Protein AF-A0A662KBN8-F1 (afdb_monomer)

Structure (mmCIF, N/CA/C/O backbone):
data_AF-A0A662KBN8-F1
#
_entry.id   AF-A0A662KBN8-F1
#
loop_
_atom_site.group_PDB
_atom_site.id
_atom_site.type_symbol
_atom_site.label_atom_id
_atom_site.label_alt_id
_atom_site.label_comp_id
_atom_site.label_asym_id
_atom_site.label_entity_id
_atom_site.label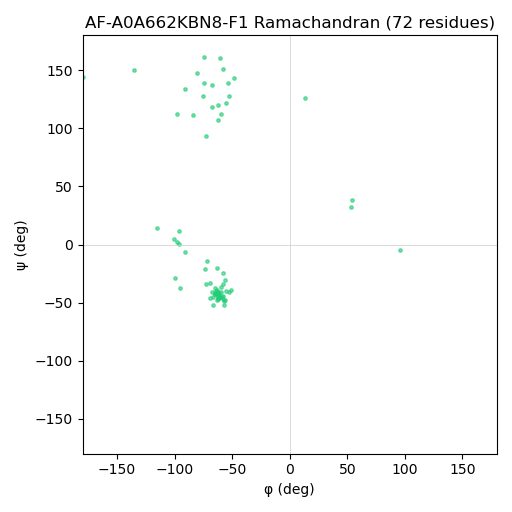_seq_id
_atom_site.pdbx_PDB_ins_code
_atom_site.Cartn_x
_atom_site.Cartn_y
_atom_site.Cartn_z
_atom_site.occupancy
_atom_site.B_iso_or_equiv
_atom_site.auth_seq_id
_atom_site.auth_comp_id
_atom_site.auth_asym_id
_atom_site.auth_atom_id
_atom_site.pdbx_PDB_model_num
ATOM 1 N N . MET A 1 1 ? -5.686 0.933 41.831 1.00 45.34 1 MET A N 1
ATOM 2 C CA . MET A 1 1 ? -5.208 0.543 40.480 1.00 45.34 1 MET A CA 1
ATOM 3 C C . MET A 1 1 ? -6.100 1.168 39.414 1.00 45.34 1 MET A C 1
ATOM 5 O O . MET A 1 1 ? -7.287 0.864 39.387 1.00 45.34 1 MET A O 1
ATOM 9 N N . LYS A 1 2 ? -5.572 2.046 38.547 1.00 51.28 2 LYS A N 1
ATOM 10 C CA . LYS A 1 2 ? -6.324 2.536 37.376 1.00 51.28 2 LYS A CA 1
ATOM 11 C C . LYS A 1 2 ? -6.518 1.366 36.404 1.00 51.28 2 LYS A C 1
ATOM 13 O O . LYS A 1 2 ? -5.549 0.768 35.951 1.00 51.28 2 LYS A O 1
ATOM 18 N N . LYS A 1 3 ? -7.774 1.004 36.138 1.00 54.28 3 LYS A N 1
ATOM 19 C CA . LYS A 1 3 ? -8.162 -0.101 35.252 1.00 54.28 3 LYS A CA 1
ATOM 20 C C . LYS A 1 3 ? -7.893 0.333 33.805 1.00 54.28 3 LYS A C 1
ATOM 22 O O . LYS A 1 3 ? -8.726 1.003 33.200 1.00 54.28 3 LYS A O 1
ATOM 27 N N . THR A 1 4 ? -6.723 0.015 33.256 1.00 62.84 4 THR A N 1
ATOM 28 C CA . THR A 1 4 ? -6.420 0.280 31.842 1.00 62.84 4 THR A CA 1
ATOM 29 C C . THR A 1 4 ? -7.393 -0.533 30.990 1.00 62.84 4 THR A C 1
ATOM 31 O O . THR A 1 4 ? -7.322 -1.762 30.955 1.00 62.84 4 THR A O 1
ATOM 34 N N . ARG A 1 5 ? -8.369 0.127 30.352 1.00 63.66 5 ARG A N 1
ATOM 35 C CA . ARG A 1 5 ? -9.310 -0.547 29.446 1.00 63.66 5 ARG A CA 1
ATOM 36 C C . ARG A 1 5 ? -8.509 -1.138 28.287 1.00 63.66 5 ARG A C 1
ATOM 38 O O . ARG A 1 5 ? -7.863 -0.396 27.555 1.00 63.66 5 ARG A O 1
ATOM 45 N N . ARG A 1 6 ? -8.563 -2.463 28.113 1.00 66.81 6 ARG A N 1
ATOM 46 C CA . ARG A 1 6 ? -8.013 -3.135 26.928 1.00 66.81 6 ARG A CA 1
ATOM 47 C C . ARG A 1 6 ? -8.724 -2.582 25.693 1.00 66.81 6 ARG A C 1
ATOM 49 O O . ARG A 1 6 ? -9.925 -2.784 25.529 1.00 66.81 6 ARG A O 1
ATOM 56 N N . VAL A 1 7 ? -7.999 -1.854 24.852 1.00 72.25 7 VAL A N 1
ATOM 57 C CA . VAL A 1 7 ? -8.491 -1.402 23.547 1.00 72.25 7 VAL A CA 1
ATOM 58 C C . VAL A 1 7 ? -8.117 -2.470 22.527 1.00 72.25 7 VAL A C 1
ATOM 60 O O . VAL A 1 7 ? -6.994 -2.968 22.542 1.00 72.25 7 VAL A O 1
ATOM 63 N N . SER A 1 8 ? -9.053 -2.860 21.659 1.00 81.88 8 SER A N 1
ATOM 64 C CA . SER A 1 8 ? -8.742 -3.837 20.617 1.00 81.88 8 SER A CA 1
ATOM 65 C C . SER A 1 8 ? -7.768 -3.237 19.604 1.00 81.88 8 SER A C 1
ATOM 67 O O . SER A 1 8 ? -7.944 -2.099 19.163 1.00 81.88 8 SER A O 1
ATOM 69 N N . LEU A 1 9 ? -6.769 -4.022 19.191 1.00 79.69 9 LEU A N 1
ATOM 70 C CA . LEU A 1 9 ? -5.804 -3.623 18.163 1.00 79.69 9 LEU A CA 1
ATOM 71 C C . LEU A 1 9 ? -6.519 -3.143 16.891 1.00 79.69 9 LEU A C 1
ATOM 73 O O . LEU A 1 9 ? -6.191 -2.096 16.348 1.00 79.69 9 LEU A O 1
ATOM 77 N N . ARG A 1 10 ? -7.595 -3.832 16.495 1.00 78.75 10 ARG A N 1
ATOM 78 C CA . ARG A 1 10 ? -8.456 -3.442 15.370 1.00 78.75 10 ARG A CA 1
ATOM 79 C C . ARG A 1 10 ? -9.015 -2.021 15.499 1.00 78.75 10 ARG A C 1
ATOM 81 O O . ARG A 1 10 ? -9.101 -1.312 14.504 1.00 78.75 10 ARG A O 1
ATOM 88 N N . LYS A 1 11 ? -9.409 -1.601 16.707 1.00 81.94 11 LYS A N 1
ATOM 89 C CA . LYS A 1 11 ? -9.961 -0.261 16.960 1.00 81.94 11 LYS A CA 1
ATOM 90 C C . LYS A 1 11 ? -8.882 0.820 16.901 1.00 81.94 11 LYS A C 1
ATOM 92 O O . LYS A 1 11 ? -9.173 1.920 16.453 1.00 81.94 11 LYS A O 1
ATOM 97 N N . ILE A 1 12 ? -7.661 0.496 17.324 1.00 82.69 12 ILE A N 1
ATOM 98 C CA . ILE A 1 12 ? -6.498 1.383 17.193 1.00 82.69 12 ILE A CA 1
ATOM 99 C C . ILE A 1 12 ? -6.163 1.556 15.710 1.00 82.69 12 ILE A C 1
ATOM 101 O O . ILE A 1 12 ? -6.116 2.676 15.214 1.00 82.69 12 ILE A O 1
ATOM 105 N N . ILE A 1 13 ? -6.018 0.437 14.998 1.00 84.25 13 ILE A N 1
ATOM 106 C CA . ILE A 1 13 ? -5.623 0.400 13.591 1.00 84.25 13 ILE A CA 1
ATOM 107 C C . ILE A 1 13 ? -6.641 1.117 12.689 1.00 84.25 13 ILE A C 1
ATO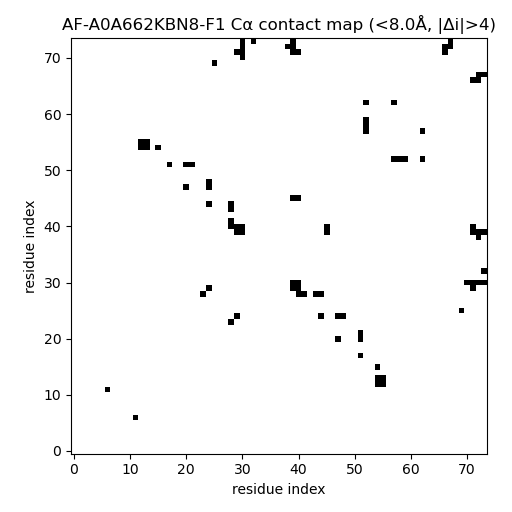M 109 O O . ILE A 1 13 ? -6.245 1.900 11.833 1.00 84.25 13 ILE A O 1
ATOM 113 N N . LYS A 1 14 ? -7.950 0.932 12.916 1.00 80.25 14 LYS A N 1
ATOM 114 C CA . LYS A 1 14 ? -9.014 1.554 12.101 1.00 80.25 14 LYS A CA 1
ATOM 115 C C . LYS A 1 14 ? -8.959 3.090 12.071 1.00 80.25 14 LYS A C 1
ATOM 117 O O . LYS A 1 14 ? -9.464 3.690 11.129 1.00 80.25 14 LYS A O 1
ATOM 122 N N . ASN A 1 15 ? -8.368 3.715 13.086 1.00 83.31 15 ASN A N 1
ATOM 123 C CA . ASN A 1 15 ? -8.275 5.171 13.192 1.00 83.31 15 ASN A CA 1
ATOM 124 C C . ASN A 1 15 ? -6.941 5.730 12.669 1.00 83.31 15 ASN A C 1
ATOM 126 O O . ASN A 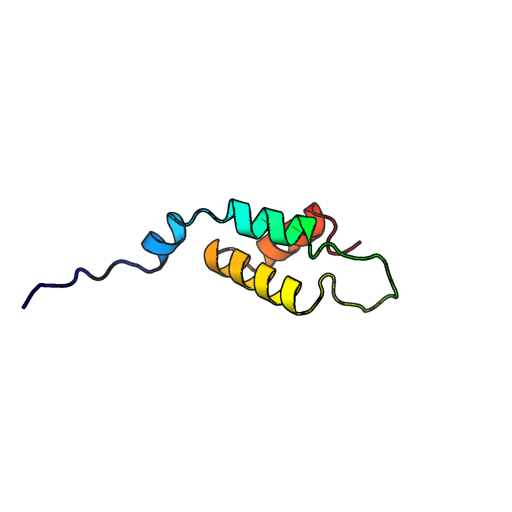1 15 ? -6.723 6.938 12.745 1.00 83.31 15 ASN A O 1
ATOM 130 N N . LEU A 1 16 ? -6.037 4.881 12.172 1.00 86.94 16 LEU A N 1
ATOM 131 C CA . LEU A 1 16 ? -4.764 5.332 11.622 1.00 86.94 16 LEU A CA 1
ATOM 132 C C . LEU A 1 16 ? -4.970 5.953 10.242 1.00 86.94 16 LEU A C 1
ATOM 134 O O . LEU A 1 16 ? -5.532 5.342 9.335 1.00 86.94 16 LEU A O 1
ATOM 138 N N . ASN A 1 17 ? -4.453 7.167 10.069 1.00 88.06 17 ASN A N 1
ATOM 139 C CA . ASN A 1 17 ? -4.336 7.782 8.759 1.00 88.06 17 ASN A CA 1
ATOM 140 C C . ASN A 1 17 ? -3.040 7.300 8.092 1.00 88.06 17 ASN A C 1
ATOM 142 O O . ASN A 1 17 ? -1.948 7.661 8.519 1.00 88.06 17 ASN A O 1
ATOM 146 N N . LEU A 1 18 ? -3.169 6.499 7.034 1.00 87.81 18 LEU A N 1
ATOM 147 C CA . LEU A 1 18 ? -2.034 5.932 6.295 1.00 87.81 18 LEU A CA 1
ATOM 148 C C . LEU A 1 18 ? -1.675 6.728 5.029 1.00 87.81 18 LEU A C 1
ATOM 150 O O . LEU A 1 18 ? -0.758 6.348 4.302 1.00 87.81 18 LEU A O 1
ATOM 154 N N . SER A 1 19 ? -2.367 7.839 4.757 1.00 88.00 19 SER A N 1
ATOM 155 C CA . SER A 1 19 ? -2.226 8.588 3.499 1.00 88.00 19 SER A CA 1
ATOM 156 C C . SER A 1 19 ? -0.807 9.098 3.242 1.00 88.00 19 SER A C 1
ATOM 158 O O . SER A 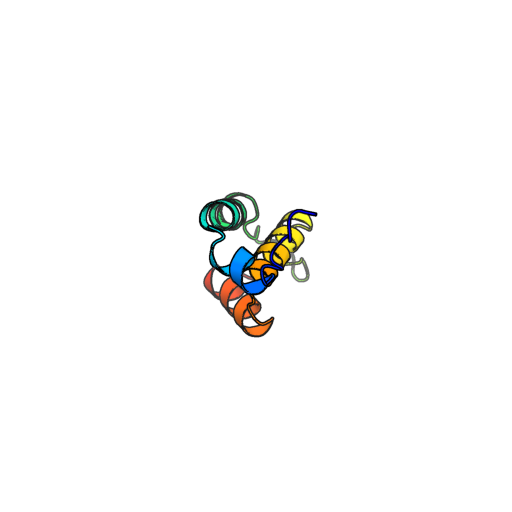1 19 ? -0.348 9.098 2.100 1.00 88.00 19 SER A O 1
ATOM 160 N N . GLU A 1 20 ? -0.087 9.510 4.284 1.00 89.75 20 GLU A N 1
ATOM 161 C CA . GLU A 1 20 ? 1.299 9.958 4.160 1.00 89.75 20 GLU A CA 1
ATOM 162 C C . GLU A 1 20 ? 2.238 8.798 3.810 1.00 89.75 20 GLU A 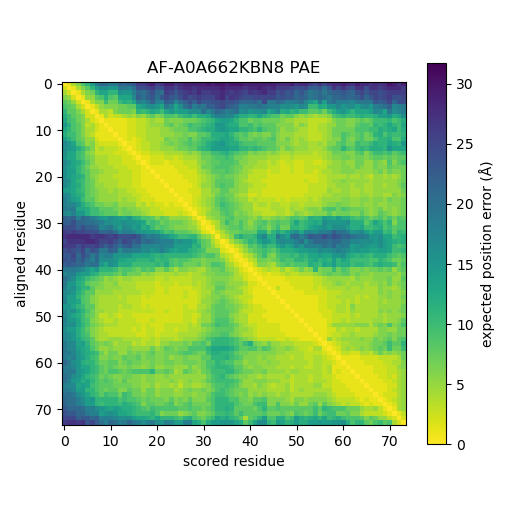C 1
ATOM 164 O O . GLU A 1 20 ? 3.019 8.901 2.863 1.00 89.75 20 GLU A O 1
ATOM 169 N N . ALA A 1 21 ? 2.101 7.662 4.498 1.00 87.19 21 ALA A N 1
ATOM 170 C CA . ALA A 1 21 ? 2.877 6.457 4.215 1.00 87.19 21 ALA A CA 1
ATOM 171 C C . ALA A 1 21 ? 2.639 5.958 2.779 1.00 87.19 21 ALA A C 1
ATOM 173 O O . ALA A 1 21 ? 3.586 5.607 2.075 1.00 87.19 21 ALA A O 1
ATOM 174 N N . GLU A 1 22 ? 1.392 6.005 2.300 1.00 85.94 22 GLU A N 1
ATOM 175 C CA . GLU A 1 22 ? 1.059 5.689 0.909 1.00 85.94 22 GLU A CA 1
ATOM 176 C C . GLU A 1 22 ? 1.699 6.653 -0.091 1.00 85.94 22 GLU A C 1
ATOM 178 O O . GLU A 1 22 ? 2.198 6.217 -1.129 1.00 85.94 22 GLU A O 1
ATOM 183 N N . LYS A 1 23 ? 1.691 7.963 0.192 1.00 88.69 23 LYS A N 1
ATOM 184 C CA . LYS A 1 23 ? 2.356 8.961 -0.658 1.00 88.69 23 LYS A CA 1
ATOM 185 C C . LYS A 1 23 ? 3.855 8.699 -0.730 1.00 88.69 23 LYS A C 1
ATOM 187 O O . LYS A 1 23 ? 4.423 8.740 -1.817 1.00 88.69 23 LYS A O 1
ATOM 192 N N . VAL A 1 24 ? 4.490 8.390 0.400 1.00 88.06 24 VAL A N 1
ATOM 193 C CA . VAL A 1 24 ? 5.914 8.033 0.449 1.00 88.06 24 VAL A CA 1
ATOM 194 C C . VAL A 1 24 ? 6.181 6.770 -0.367 1.00 88.06 24 VAL A C 1
ATOM 196 O O . VAL A 1 24 ? 7.090 6.779 -1.197 1.00 88.06 24 VAL A O 1
ATOM 199 N N . LEU A 1 25 ? 5.362 5.726 -0.207 1.00 85.62 25 LEU A N 1
ATOM 200 C CA . LEU A 1 25 ? 5.465 4.494 -0.990 1.00 85.62 25 LEU A CA 1
ATOM 201 C C . LEU A 1 25 ? 5.376 4.773 -2.498 1.00 85.62 25 LEU A C 1
ATOM 203 O O . LEU A 1 25 ? 6.232 4.333 -3.262 1.00 85.62 25 LEU A O 1
ATOM 207 N N . LYS A 1 26 ? 4.386 5.570 -2.911 1.00 81.25 26 LYS A N 1
ATOM 208 C CA . LYS A 1 26 ? 4.136 5.935 -4.313 1.00 81.25 26 LYS A CA 1
ATOM 209 C C . LYS A 1 26 ? 5.206 6.849 -4.907 1.00 81.25 26 LYS A C 1
ATOM 211 O O . LYS A 1 26 ? 5.462 6.760 -6.101 1.00 81.25 26 LYS A O 1
ATOM 216 N N . ASN A 1 27 ? 5.805 7.741 -4.127 1.00 84.06 27 ASN A N 1
ATOM 217 C CA . ASN A 1 27 ? 6.718 8.751 -4.668 1.00 84.06 27 ASN A CA 1
ATOM 218 C C . ASN A 1 27 ? 8.186 8.332 -4.583 1.00 84.06 27 ASN A C 1
ATOM 220 O O . ASN A 1 27 ? 8.949 8.641 -5.491 1.00 84.06 27 ASN A O 1
ATOM 224 N N . LYS A 1 28 ? 8.588 7.644 -3.507 1.00 83.25 28 LYS A N 1
ATOM 225 C CA . LYS A 1 28 ? 9.998 7.315 -3.245 1.00 83.25 28 LYS A CA 1
ATOM 226 C C . LYS A 1 28 ? 10.385 5.895 -3.623 1.00 83.25 28 LYS A C 1
ATOM 228 O O . LYS A 1 28 ? 11.547 5.655 -3.925 1.00 83.25 28 LYS A O 1
ATOM 233 N N . TYR A 1 29 ? 9.439 4.962 -3.577 1.00 78.94 29 TYR A N 1
ATOM 234 C CA . TYR A 1 29 ? 9.732 3.538 -3.741 1.00 78.94 29 TYR A CA 1
ATOM 235 C C . TYR A 1 29 ? 9.097 2.937 -4.990 1.00 78.94 29 TYR A C 1
ATOM 237 O O . TYR A 1 29 ? 9.065 1.721 -5.103 1.00 78.94 29 TYR A O 1
ATOM 245 N N . LYS A 1 30 ? 8.615 3.764 -5.927 1.00 70.19 30 LYS A N 1
ATOM 246 C CA . LYS A 1 30 ? 8.076 3.305 -7.213 1.00 70.19 30 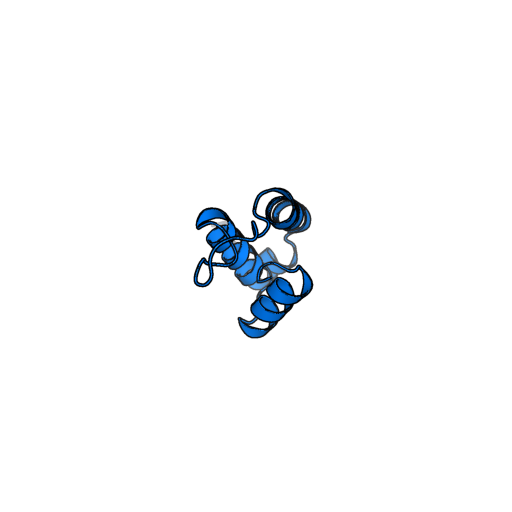LYS A CA 1
ATOM 247 C C . LYS A 1 30 ? 9.015 2.313 -7.894 1.00 70.19 30 LYS A C 1
ATOM 249 O O . LYS A 1 30 ? 10.238 2.472 -7.854 1.00 70.19 30 LYS A O 1
ATOM 254 N N . TYR A 1 31 ? 8.408 1.328 -8.549 1.00 63.12 31 TYR A N 1
ATOM 255 C CA . TYR A 1 31 ? 9.127 0.405 -9.409 1.00 63.12 31 TYR A CA 1
ATOM 256 C C . TYR A 1 31 ? 9.959 1.191 -10.419 1.00 63.12 31 TYR A C 1
ATOM 258 O O . TYR A 1 31 ? 9.471 2.109 -11.079 1.00 63.12 31 TYR A O 1
ATOM 266 N N . THR A 1 32 ? 11.244 0.861 -10.486 1.00 61.78 32 THR A N 1
ATOM 267 C CA . THR A 1 32 ? 12.129 1.357 -11.534 1.00 61.78 32 THR A CA 1
ATOM 268 C C . THR A 1 32 ? 12.192 0.252 -12.581 1.00 61.78 32 THR A C 1
ATOM 270 O O . THR A 1 32 ? 12.724 -0.815 -12.256 1.00 61.78 32 THR A O 1
ATOM 273 N N . PRO A 1 33 ? 11.648 0.456 -13.795 1.00 55.97 33 PRO A N 1
ATOM 274 C CA . PRO A 1 33 ? 11.668 -0.567 -14.828 1.00 55.97 33 PRO A CA 1
ATOM 275 C C . PRO A 1 33 ? 13.099 -1.031 -15.083 1.00 55.97 33 PRO A C 1
ATOM 277 O O . PRO A 1 33 ? 13.998 -0.242 -15.373 1.00 55.97 33 PRO A O 1
ATOM 280 N N . GLY A 1 34 ? 13.324 -2.329 -14.898 1.00 57.59 34 GLY A N 1
ATOM 281 C CA . GLY A 1 34 ? 14.643 -2.934 -14.982 1.00 57.59 34 GLY A CA 1
ATOM 282 C C . GLY A 1 34 ? 14.596 -4.438 -14.741 1.00 57.59 34 GLY A C 1
ATOM 283 O O . GLY A 1 34 ? 13.798 -4.899 -13.932 1.00 57.59 34 GLY A O 1
ATOM 284 N N . LYS A 1 35 ? 15.465 -5.142 -15.483 1.00 52.06 35 LYS A N 1
ATOM 285 C CA . LYS A 1 35 ? 15.709 -6.596 -15.609 1.00 52.06 35 LYS A CA 1
ATOM 286 C C . LYS A 1 35 ? 14.650 -7.559 -15.012 1.00 52.06 35 LYS A C 1
ATOM 288 O O . LYS A 1 35 ? 14.395 -7.525 -13.808 1.00 52.06 35 LYS A O 1
ATOM 293 N N . PRO A 1 36 ? 14.123 -8.503 -15.817 1.00 58.16 36 PRO A N 1
ATOM 294 C CA . PRO A 1 36 ? 13.137 -9.486 -15.362 1.00 58.16 36 PRO A CA 1
ATOM 295 C C . PRO A 1 36 ? 13.626 -10.257 -14.125 1.00 58.16 36 PRO A C 1
ATOM 297 O O . PRO A 1 36 ? 14.797 -10.621 -14.035 1.00 58.16 36 PRO A O 1
ATOM 300 N N . GLY A 1 37 ? 12.723 -10.479 -13.165 1.00 63.16 37 GLY A N 1
ATOM 301 C CA . GLY A 1 37 ? 13.003 -11.179 -11.904 1.00 63.16 37 GLY A CA 1
ATOM 302 C C . GLY A 1 37 ? 13.336 -10.278 -10.708 1.00 63.16 37 GLY A C 1
ATOM 303 O O . GLY A 1 37 ? 13.461 -10.779 -9.591 1.00 63.16 37 GLY A O 1
ATOM 304 N N . ARG A 1 38 ? 13.454 -8.955 -10.892 1.00 64.94 38 ARG A N 1
ATOM 305 C CA . ARG A 1 38 ? 13.614 -8.025 -9.765 1.00 64.94 38 ARG A CA 1
ATOM 306 C C . ARG A 1 38 ? 12.280 -7.837 -9.024 1.00 64.94 38 ARG A C 1
ATOM 308 O O . ARG A 1 38 ? 11.253 -7.693 -9.686 1.00 64.94 38 ARG A O 1
ATOM 315 N N . PRO A 1 39 ? 12.271 -7.797 -7.678 1.00 65.25 39 PRO A N 1
ATOM 316 C CA . PRO A 1 39 ? 11.066 -7.458 -6.930 1.00 65.25 39 PRO A CA 1
ATOM 317 C C . PRO A 1 39 ? 10.521 -6.069 -7.323 1.00 65.25 39 PRO A C 1
ATOM 319 O O . PRO A 1 39 ? 11.302 -5.181 -7.678 1.00 65.25 39 PRO A O 1
ATOM 322 N N . PRO A 1 40 ? 9.193 -5.869 -7.212 1.00 67.94 40 PRO A N 1
ATOM 323 C CA . PRO A 1 40 ? 8.481 -4.653 -7.636 1.00 67.94 40 PRO A CA 1
ATOM 324 C C . PRO A 1 40 ? 8.912 -3.397 -6.863 1.00 67.94 40 PRO A C 1
ATOM 326 O O . PRO A 1 40 ? 8.716 -2.264 -7.294 1.00 67.94 40 PRO A O 1
ATOM 3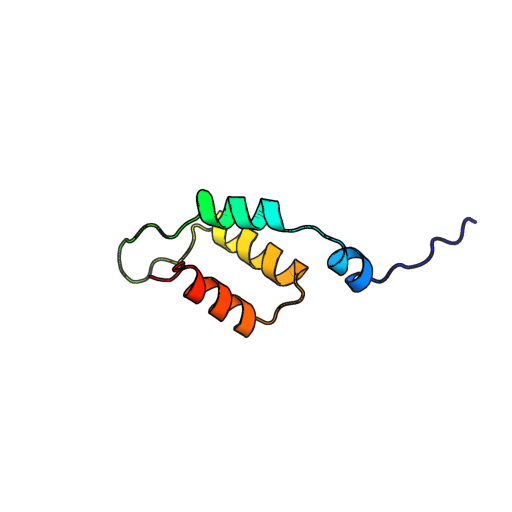29 N N . LEU A 1 41 ? 9.504 -3.598 -5.688 1.00 74.81 41 LEU A N 1
ATOM 330 C CA . LEU A 1 41 ? 9.935 -2.560 -4.769 1.00 74.81 41 LEU A CA 1
ATOM 331 C C . LEU A 1 41 ? 11.345 -2.895 -4.255 1.00 74.81 41 LEU A C 1
ATOM 333 O O . LEU A 1 41 ? 11.676 -4.076 -4.092 1.00 74.81 41 LEU A O 1
ATOM 337 N N . PRO A 1 42 ? 12.175 -1.891 -3.915 1.00 81.19 42 PRO A N 1
ATOM 338 C CA . PRO A 1 42 ? 13.369 -2.133 -3.108 1.00 81.19 42 PRO A CA 1
ATOM 339 C C . PRO A 1 42 ? 12.970 -2.712 -1.734 1.00 81.19 42 PRO A C 1
ATOM 341 O O . PRO A 1 42 ? 11.835 -2.502 -1.300 1.00 81.19 42 PRO A O 1
ATOM 344 N N . PRO A 1 43 ? 13.880 -3.374 -0.991 1.00 84.31 43 PRO A N 1
ATOM 345 C CA . PRO A 1 43 ? 13.553 -4.020 0.289 1.00 84.31 43 PRO A CA 1
ATOM 346 C C . PRO A 1 43 ? 12.813 -3.117 1.290 1.00 84.31 43 PRO A C 1
ATOM 348 O O . PRO A 1 43 ? 11.863 -3.548 1.938 1.00 84.31 43 PRO A O 1
ATOM 351 N N . ILE A 1 44 ? 13.189 -1.836 1.361 1.00 86.94 44 ILE A N 1
ATOM 352 C CA . ILE A 1 44 ? 12.527 -0.842 2.221 1.00 86.94 44 ILE A CA 1
ATOM 353 C C . ILE A 1 44 ? 11.095 -0.552 1.742 1.00 86.94 44 ILE A C 1
ATOM 355 O O . ILE A 1 44 ? 10.176 -0.456 2.552 1.00 86.94 44 ILE A O 1
ATOM 359 N N . GLY A 1 45 ? 10.889 -0.458 0.426 1.00 85.88 45 GLY A N 1
ATOM 360 C CA . GLY A 1 45 ? 9.563 -0.301 -0.168 1.00 85.88 45 GLY A CA 1
ATOM 361 C C . GLY A 1 45 ? 8.682 -1.524 0.088 1.00 85.88 45 GLY A C 1
ATOM 362 O O . GLY A 1 45 ? 7.529 -1.366 0.480 1.00 85.88 45 GLY A O 1
ATOM 363 N N . MET A 1 46 ? 9.240 -2.735 -0.039 1.00 83.81 46 MET A N 1
ATOM 364 C CA . MET A 1 46 ? 8.550 -3.983 0.311 1.00 83.81 46 MET A CA 1
ATOM 365 C C . MET A 1 46 ? 8.099 -3.958 1.774 1.00 83.81 46 MET A C 1
ATOM 367 O O . MET A 1 46 ? 6.912 -4.133 2.043 1.00 83.81 46 MET A O 1
ATOM 371 N N . PHE A 1 47 ? 9.002 -3.657 2.711 1.00 88.06 47 PHE A N 1
ATOM 372 C CA . PHE A 1 47 ? 8.677 -3.569 4.137 1.00 88.06 47 PHE A CA 1
ATOM 373 C C . PHE A 1 47 ? 7.575 -2.539 4.431 1.00 88.06 47 PHE A C 1
ATOM 375 O O . PHE A 1 47 ? 6.606 -2.844 5.132 1.00 88.06 47 PHE A O 1
ATOM 382 N N . LEU A 1 48 ? 7.680 -1.337 3.855 1.00 87.94 48 LEU A N 1
ATOM 383 C CA . LEU A 1 48 ? 6.673 -0.289 4.022 1.00 87.94 48 LEU A CA 1
ATOM 384 C C . LEU A 1 48 ? 5.313 -0.725 3.455 1.00 87.94 48 LEU A C 1
ATOM 386 O O . LEU A 1 48 ? 4.284 -0.506 4.088 1.00 87.94 48 LEU A O 1
ATOM 390 N N . SER A 1 49 ? 5.304 -1.389 2.299 1.00 84.75 49 SER A N 1
ATOM 391 C CA . SER A 1 49 ? 4.080 -1.889 1.669 1.00 84.75 49 SER A CA 1
ATOM 392 C C . SER A 1 49 ? 3.392 -2.982 2.502 1.00 84.75 49 SER A C 1
ATOM 394 O O . SER A 1 49 ? 2.180 -2.915 2.704 1.00 84.75 49 SER A O 1
ATOM 396 N N . PHE A 1 50 ? 4.156 -3.921 3.076 1.00 85.31 50 PHE A N 1
ATOM 397 C CA . PHE A 1 50 ? 3.636 -4.933 4.002 1.00 85.31 50 PHE A CA 1
ATOM 398 C C . PHE A 1 50 ? 3.091 -4.306 5.284 1.00 85.31 50 PHE A C 1
ATOM 400 O O . PHE A 1 50 ? 2.038 -4.712 5.773 1.00 85.31 50 PHE A O 1
ATOM 407 N N . THR A 1 51 ? 3.780 -3.293 5.811 1.00 88.94 51 THR A N 1
ATOM 408 C CA . THR A 1 51 ? 3.331 -2.558 6.999 1.00 88.94 51 THR A CA 1
ATOM 409 C C . THR A 1 51 ? 1.994 -1.867 6.732 1.00 88.94 51 THR A C 1
ATOM 411 O O . THR A 1 51 ? 1.076 -1.981 7.539 1.00 88.94 51 THR A O 1
ATOM 414 N N . ILE A 1 52 ? 1.837 -1.209 5.579 1.00 86.50 52 ILE A N 1
ATOM 415 C CA . ILE A 1 52 ? 0.569 -0.576 5.188 1.00 86.50 52 ILE A CA 1
ATOM 416 C C . ILE A 1 52 ? -0.542 -1.625 5.042 1.00 86.50 52 ILE A C 1
ATOM 418 O O . ILE A 1 52 ? -1.620 -1.419 5.590 1.00 86.50 52 ILE A O 1
ATOM 422 N N . MET A 1 53 ? -0.286 -2.761 4.384 1.00 86.19 53 MET A N 1
ATOM 423 C CA . MET A 1 53 ? -1.259 -3.859 4.258 1.00 86.19 53 MET A CA 1
ATOM 424 C C . MET A 1 53 ? -1.720 -4.371 5.630 1.00 86.19 53 MET A C 1
ATOM 426 O O . MET A 1 53 ? -2.920 -4.471 5.891 1.00 86.19 53 MET A O 1
ATOM 430 N N . PHE A 1 54 ? -0.773 -4.642 6.532 1.00 85.38 54 PHE A N 1
ATOM 431 C CA . PHE A 1 54 ? -1.067 -5.086 7.894 1.00 85.38 54 PHE A CA 1
ATOM 432 C C . PHE A 1 54 ? -1.938 -4.066 8.639 1.00 85.38 54 PHE A C 1
ATOM 434 O O . PHE A 1 54 ? -2.942 -4.426 9.253 1.00 85.38 54 PHE A O 1
ATOM 441 N N . LEU A 1 55 ? -1.604 -2.777 8.526 1.00 86.38 55 LEU A N 1
ATOM 442 C CA . LEU A 1 55 ? -2.367 -1.684 9.129 1.00 86.38 55 LEU A CA 1
ATOM 443 C C . LEU A 1 55 ? -3.712 -1.417 8.433 1.00 86.38 55 LEU A C 1
ATOM 445 O O . LEU A 1 55 ? -4.564 -0.746 8.998 1.00 86.38 55 LEU A O 1
ATOM 449 N N . ARG A 1 56 ? -3.962 -1.941 7.235 1.00 82.12 56 ARG A N 1
ATOM 450 C CA . ARG A 1 56 ? -5.297 -1.900 6.614 1.00 82.12 56 ARG A CA 1
ATOM 451 C C . ARG A 1 56 ? -6.130 -3.130 6.946 1.00 82.12 56 ARG A C 1
ATOM 453 O O . ARG A 1 56 ? -7.317 -3.150 6.635 1.00 82.12 56 ARG A O 1
ATOM 460 N N . MET A 1 57 ? -5.537 -4.121 7.622 1.00 81.75 57 MET A N 1
ATOM 461 C CA . MET A 1 57 ? -6.128 -5.448 7.814 1.00 81.75 57 MET A CA 1
ATOM 462 C C . MET A 1 57 ? -6.540 -6.073 6.469 1.00 81.75 57 MET A C 1
ATOM 464 O O . MET A 1 57 ? -7.546 -6.779 6.390 1.00 81.75 57 MET A O 1
ATOM 468 N N . GLU A 1 58 ? -5.788 -5.762 5.412 1.00 82.25 58 GLU A N 1
ATOM 469 C CA . GLU A 1 58 ? -6.036 -6.228 4.051 1.00 82.25 58 GLU A CA 1
ATOM 470 C C . GLU A 1 58 ? -5.503 -7.646 3.863 1.00 82.25 58 GLU A C 1
ATOM 472 O O . GLU A 1 58 ? -4.503 -8.047 4.467 1.00 82.25 58 GLU A O 1
ATOM 477 N N . SER A 1 59 ? -6.181 -8.421 3.018 1.00 82.38 59 SER A N 1
ATOM 478 C CA . SER A 1 59 ? -5.678 -9.732 2.629 1.00 82.38 59 SER A CA 1
ATOM 479 C C . SER A 1 59 ? -4.511 -9.593 1.650 1.00 82.38 59 SER A C 1
ATOM 481 O O . SER A 1 59 ? -4.365 -8.581 0.960 1.00 82.38 59 SER A O 1
ATOM 483 N N . TYR A 1 60 ? -3.709 -10.652 1.511 1.00 78.12 60 TYR A N 1
ATOM 484 C CA . TYR A 1 60 ? -2.658 -10.700 0.488 1.00 78.12 60 TYR A CA 1
ATOM 485 C C . TYR A 1 60 ? -3.211 -10.476 -0.935 1.00 78.12 60 TYR A C 1
ATOM 487 O O . TYR A 1 60 ? -2.535 -9.904 -1.787 1.00 78.12 60 TYR A O 1
ATOM 495 N N . ARG A 1 61 ? -4.466 -10.874 -1.187 1.00 80.50 61 ARG A N 1
ATOM 496 C CA . ARG A 1 61 ? -5.150 -10.641 -2.465 1.00 80.50 61 ARG A CA 1
ATOM 497 C C . ARG A 1 61 ? -5.404 -9.153 -2.712 1.00 80.50 61 ARG A C 1
ATOM 499 O O . ARG A 1 61 ? -5.137 -8.672 -3.810 1.00 80.50 61 ARG A O 1
ATOM 506 N N . ASP A 1 62 ? -5.886 -8.436 -1.700 1.00 80.06 62 ASP A N 1
ATOM 507 C CA . ASP A 1 62 ? -6.143 -6.992 -1.791 1.00 80.06 62 ASP A CA 1
ATOM 508 C C . ASP A 1 62 ? -4.833 -6.219 -1.995 1.00 80.06 62 ASP A C 1
ATOM 510 O O . ASP A 1 62 ? -4.760 -5.293 -2.804 1.00 80.06 62 ASP A O 1
ATOM 514 N N . TYR A 1 63 ? -3.767 -6.672 -1.334 1.00 74.75 63 TYR A N 1
ATOM 515 C CA . TYR A 1 63 ? -2.414 -6.157 -1.511 1.00 74.75 63 TYR A CA 1
ATOM 516 C C . TYR A 1 63 ? -1.879 -6.355 -2.931 1.00 74.75 63 TYR A C 1
ATOM 518 O O . TYR A 1 63 ? -1.361 -5.411 -3.529 1.00 74.75 63 TYR A O 1
ATOM 526 N N . HIS A 1 64 ? -2.037 -7.552 -3.501 1.00 76.56 64 HIS A N 1
ATOM 527 C CA . HIS A 1 64 ? -1.627 -7.817 -4.879 1.00 76.56 64 HIS A CA 1
ATOM 528 C C . HIS A 1 64 ? -2.355 -6.887 -5.860 1.00 76.56 64 HIS A C 1
ATOM 530 O O . HIS A 1 64 ? -1.716 -6.246 -6.695 1.00 76.56 64 HIS A O 1
ATOM 536 N N . ALA A 1 65 ? -3.671 -6.723 -5.690 1.00 80.69 65 ALA A N 1
ATOM 537 C CA . ALA A 1 65 ? -4.479 -5.818 -6.505 1.00 80.69 65 ALA A CA 1
ATOM 538 C C . ALA A 1 65 ? -4.066 -4.341 -6.346 1.00 80.69 65 ALA A C 1
ATOM 540 O O . ALA A 1 65 ? -4.029 -3.598 -7.329 1.00 80.69 65 ALA A O 1
ATOM 541 N N . PHE A 1 66 ? -3.719 -3.896 -5.132 1.00 78.19 66 PHE A N 1
ATOM 542 C CA . PHE A 1 66 ? -3.168 -2.557 -4.895 1.00 78.19 66 PHE A CA 1
ATOM 543 C C . PHE A 1 66 ? -1.851 -2.351 -5.650 1.00 78.19 66 PHE A C 1
ATOM 545 O O . PHE A 1 66 ? -1.661 -1.312 -6.292 1.00 78.19 66 PHE A O 1
ATOM 552 N N . LEU A 1 67 ? -0.952 -3.337 -5.589 1.00 75.81 67 LEU A N 1
ATOM 553 C CA . LEU A 1 67 ? 0.340 -3.259 -6.257 1.00 75.81 67 LEU A CA 1
ATOM 554 C C . LEU A 1 67 ? 0.196 -3.212 -7.784 1.00 75.81 67 LEU A C 1
ATOM 556 O O . LEU A 1 67 ? 0.859 -2.404 -8.435 1.00 75.81 67 LEU A O 1
ATOM 560 N N . GLU A 1 68 ? -0.691 -4.030 -8.351 1.00 77.50 68 GLU A N 1
ATOM 561 C CA . GLU A 1 68 ? -1.004 -4.024 -9.784 1.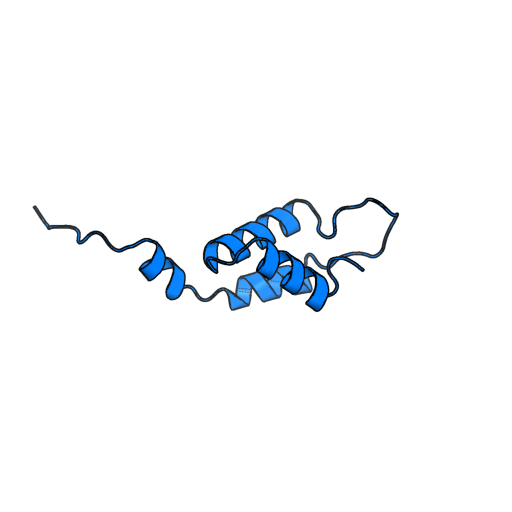00 77.50 68 GLU A CA 1
ATOM 5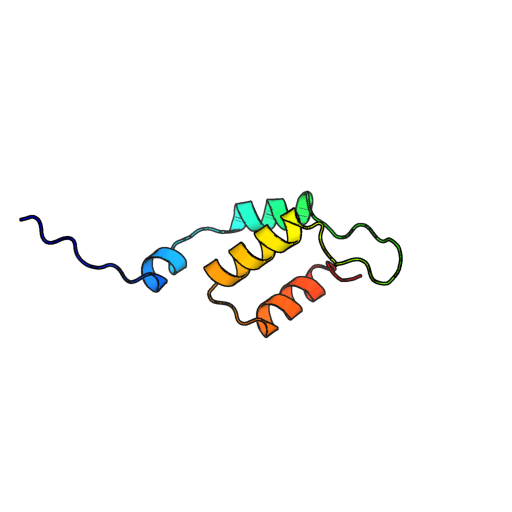62 C C . GLU A 1 68 ? -1.629 -2.700 -10.230 1.00 77.50 68 GLU A C 1
ATOM 564 O O . GLU A 1 68 ? -1.169 -2.099 -11.200 1.00 77.50 68 GLU A O 1
ATOM 569 N N . LYS A 1 69 ? -2.631 -2.197 -9.494 1.00 79.44 69 LYS A N 1
ATOM 570 C CA . LYS A 1 69 ? -3.327 -0.938 -9.808 1.00 79.44 69 LYS A CA 1
ATOM 571 C C . LYS A 1 69 ? -2.381 0.259 -9.867 1.00 79.44 69 LYS A C 1
ATOM 573 O O . LYS A 1 69 ? -2.616 1.199 -10.622 1.00 79.44 69 LYS A O 1
ATOM 578 N N . HIS A 1 70 ? -1.347 0.252 -9.035 1.00 72.00 70 HIS A N 1
ATOM 579 C CA . HIS A 1 70 ? -0.368 1.330 -8.958 1.00 72.00 70 HIS A CA 1
ATOM 580 C C . HIS A 1 70 ? 0.897 1.076 -9.788 1.00 72.00 70 HIS A C 1
ATOM 582 O O . HIS A 1 70 ? 1.859 1.830 -9.647 1.00 72.00 70 HIS A O 1
ATOM 588 N N . SER A 1 71 ? 0.881 0.063 -10.661 1.00 69.94 71 SER A N 1
ATOM 589 C CA . SER A 1 71 ? 1.999 -0.307 -11.536 1.00 69.94 71 SER A CA 1
ATOM 590 C C . SER A 1 71 ? 3.303 -0.533 -10.772 1.00 69.94 71 SER A C 1
ATOM 592 O O . SER A 1 71 ? 4.378 -0.167 -11.228 1.00 69.94 71 SER A O 1
ATOM 594 N N . PHE A 1 72 ? 3.227 -1.137 -9.585 1.00 67.88 72 PHE A N 1
ATOM 595 C CA . PHE A 1 72 ? 4.438 -1.560 -8.886 1.00 67.88 72 PHE A CA 1
ATOM 596 C C . PHE A 1 72 ? 5.065 -2.804 -9.541 1.00 67.88 72 PHE A C 1
ATOM 598 O O . PHE A 1 72 ? 6.250 -3.040 -9.370 1.00 67.88 72 PHE A O 1
ATOM 605 N N . TRP A 1 73 ? 4.302 -3.586 -10.312 1.00 59.53 73 TRP A N 1
ATOM 606 C CA . TRP A 1 73 ? 4.776 -4.813 -10.974 1.00 59.53 73 TRP A CA 1
ATOM 607 C C . TRP A 1 73 ? 5.114 -4.659 -12.471 1.00 59.53 73 TRP A C 1
ATOM 609 O O . TRP A 1 73 ? 5.392 -5.667 -13.120 1.00 59.53 73 TRP A O 1
ATOM 619 N N . ARG A 1 74 ? 5.062 -3.450 -13.048 1.00 56.38 74 ARG A N 1
ATOM 620 C CA . ARG A 1 74 ? 5.233 -3.223 -14.496 1.00 56.38 74 ARG A CA 1
ATOM 621 C C . ARG A 1 74 ? 6.031 -1.971 -14.813 1.00 56.38 74 ARG A C 1
ATOM 623 O O . ARG A 1 74 ? 5.711 -0.920 -14.219 1.00 56.38 74 ARG A O 1
#

Foldseek 3Di:
DPDPPDDDPLNVLVPDDCPVLVVCLLPPFQADDDDPPDQLTDPVSVVSLVVVCVSVVHDVVVSVVVCVVSVSPD

Mean predicted aligned error: 8.33 Å

Radius of gyration: 15.68 Å; Cα contacts (8 Å, |Δi|>4): 46; chains: 1; bounding box: 26×21×56 Å

Solvent-accessible surface area (backbone atoms only — not comparable to full-atom values): 4578 Å² total; per-residue (Å²): 132,87,81,78,77,86,73,56,66,68,65,58,39,73,71,59,83,56,66,64,61,50,51,48,45,62,71,76,30,53,44,71,89,67,67,93,90,60,71,43,35,55,74,68,36,45,52,50,51,53,52,52,33,60,56,66,72,51,51,74,68,58,47,50,52,52,38,55,77,68,41,28,78,102

Sequence (74 aa):
MKKTRRVSLRKIIKNLNLSEAEKVLKNKYKYTPGKPGRPPLPPIGMFLSFTIMFLRMESYRDYHAFLEKHSFWR

pLDDT: mean 76.56, std 11.11, range [45.34, 89.75]

Secondary structure (DSSP, 8-state):
--------HHHHHTT---HHHHHHHHHHS-----STT--SS-HHHHHHHHHHHHHHT--HHHHHHHHHHTTS--